Protein AF-A0AAW1PH83-F1 (afdb_monomer_lite)

Structure (mmCIF, N/CA/C/O backbone):
data_AF-A0AAW1PH83-F1
#
_entry.id   AF-A0AAW1PH83-F1
#
loop_
_atom_site.group_PDB
_atom_site.id
_atom_site.type_symbol
_atom_site.label_atom_id
_atom_site.label_alt_id
_atom_site.label_comp_id
_atom_site.label_asym_id
_atom_site.label_entity_id
_atom_site.label_seq_id
_atom_site.pdbx_PDB_ins_code
_atom_site.Cartn_x
_atom_site.Cartn_y
_atom_site.Cartn_z
_atom_site.occupancy
_atom_site.B_iso_or_equiv
_atom_site.auth_seq_id
_atom_site.auth_comp_id
_atom_site.auth_asym_id
_atom_site.auth_atom_id
_atom_site.pdbx_PDB_model_num
ATOM 1 N N . MET A 1 1 ? -11.876 -4.111 17.217 1.00 31.70 1 MET A N 1
ATOM 2 C CA . MET A 1 1 ? -12.664 -4.562 16.046 1.00 31.70 1 MET A CA 1
ATOM 3 C C . MET A 1 1 ? -11.714 -4.633 14.862 1.00 31.70 1 MET A C 1
ATOM 5 O O . MET A 1 1 ? -10.958 -3.683 14.723 1.00 31.70 1 MET A O 1
ATOM 9 N N . PRO A 1 2 ? -11.636 -5.720 14.074 1.00 40.84 2 PRO A N 1
ATOM 10 C CA . PRO A 1 2 ? -10.600 -5.810 13.055 1.00 40.84 2 PRO A CA 1
ATOM 11 C C . PRO A 1 2 ? -11.065 -5.085 11.788 1.00 40.84 2 PRO A C 1
ATOM 13 O O . PRO A 1 2 ? -11.956 -5.553 11.079 1.00 40.84 2 PRO A O 1
ATOM 16 N N . LEU A 1 3 ? -10.476 -3.920 11.525 1.00 35.22 3 LEU A N 1
ATOM 17 C CA . LEU A 1 3 ? -10.629 -3.194 10.269 1.00 35.22 3 LEU A CA 1
ATOM 18 C C . LEU A 1 3 ? -9.859 -3.942 9.166 1.00 35.22 3 LEU A C 1
ATOM 20 O O . LEU A 1 3 ? -8.637 -4.070 9.203 1.00 35.22 3 LEU A O 1
ATOM 24 N N . ALA A 1 4 ? -10.585 -4.487 8.189 1.00 40.12 4 ALA A N 1
ATOM 25 C CA . ALA A 1 4 ? -10.021 -5.216 7.057 1.00 40.12 4 ALA A CA 1
ATOM 26 C C . ALA A 1 4 ? -9.682 -4.246 5.909 1.00 40.12 4 ALA A C 1
ATOM 28 O O . ALA A 1 4 ? -10.500 -3.981 5.025 1.00 40.12 4 ALA A O 1
ATOM 29 N N . PHE A 1 5 ? -8.467 -3.701 5.918 1.00 38.78 5 PHE A N 1
ATOM 30 C CA . PHE A 1 5 ? -8.018 -2.689 4.956 1.00 38.78 5 PHE A CA 1
ATOM 31 C C . PHE A 1 5 ? -7.601 -3.270 3.599 1.00 38.78 5 PHE A C 1
ATOM 33 O O . PHE A 1 5 ? -6.440 -3.494 3.293 1.00 38.78 5 PHE A O 1
ATOM 40 N N . CYS A 1 6 ? -8.587 -3.509 2.744 1.00 42.34 6 CYS A N 1
ATOM 41 C CA . CYS A 1 6 ? -8.442 -4.264 1.505 1.00 42.34 6 CYS A CA 1
ATOM 42 C C . CYS A 1 6 ? -8.208 -3.407 0.245 1.00 42.34 6 CYS A C 1
ATOM 44 O O . CYS A 1 6 ? -9.109 -2.667 -0.134 1.00 42.34 6 CYS A O 1
ATOM 46 N N . CYS A 1 7 ? -7.159 -3.742 -0.528 1.00 44.72 7 CYS A N 1
ATOM 47 C CA . CYS A 1 7 ? -7.044 -3.633 -1.997 1.00 44.72 7 CYS A CA 1
ATOM 48 C C . CYS A 1 7 ? -6.077 -2.558 -2.515 1.00 44.72 7 CYS A C 1
ATOM 50 O O . CYS A 1 7 ? -6.494 -1.484 -2.946 1.00 44.72 7 CYS A O 1
ATOM 52 N N . MET A 1 8 ? -4.796 -2.918 -2.613 1.00 40.69 8 MET A N 1
ATOM 53 C CA . MET A 1 8 ? -3.846 -2.249 -3.500 1.00 40.69 8 MET A CA 1
ATOM 54 C C . MET A 1 8 ? -3.893 -2.910 -4.882 1.00 40.69 8 MET A C 1
ATOM 56 O O . MET A 1 8 ? -3.600 -4.097 -5.022 1.00 40.69 8 MET A O 1
ATOM 60 N N . LYS A 1 9 ? -4.349 -2.169 -5.895 1.00 50.31 9 LYS A N 1
ATOM 61 C CA . LYS A 1 9 ? -4.357 -2.624 -7.294 1.00 50.31 9 LYS A CA 1
ATOM 62 C C . LYS A 1 9 ? -3.019 -2.324 -7.951 1.00 50.31 9 LYS A C 1
ATOM 64 O O . LYS A 1 9 ? -2.739 -1.153 -8.186 1.00 50.31 9 LYS A O 1
ATOM 69 N N . LEU A 1 10 ? -2.210 -3.350 -8.211 1.00 50.41 10 LEU A N 1
ATOM 70 C CA . LEU A 1 10 ? -0.998 -3.224 -9.023 1.00 50.41 10 LEU A CA 1
ATOM 71 C C . LEU A 1 10 ? -1.292 -3.614 -10.487 1.00 50.41 10 LEU A C 1
ATOM 73 O O . LEU A 1 10 ? -2.325 -4.225 -10.760 1.00 50.41 10 LEU A O 1
ATOM 77 N N . TRP A 1 11 ? -0.449 -3.152 -11.412 1.00 52.69 11 TRP A N 1
ATOM 78 C CA . TRP A 1 11 ? -0.758 -2.975 -12.829 1.00 52.69 11 TRP A CA 1
ATOM 79 C C . TRP A 1 11 ? 0.134 -3.789 -13.747 1.00 52.69 11 TRP A C 1
ATOM 81 O O . TRP A 1 11 ? 1.320 -3.974 -13.489 1.00 52.69 11 TRP A O 1
ATOM 91 N N . ARG A 1 12 ? -0.406 -4.064 -14.933 1.00 41.78 12 ARG A N 1
ATOM 92 C CA . ARG A 1 12 ? 0.382 -4.259 -16.145 1.00 41.78 12 ARG A CA 1
ATOM 93 C C . ARG A 1 12 ? -0.234 -3.396 -17.250 1.00 41.78 12 ARG A C 1
ATOM 95 O O . ARG A 1 12 ? -1.194 -3.797 -17.898 1.00 41.78 12 ARG A O 1
ATOM 102 N N . THR A 1 13 ? 0.256 -2.170 -17.398 1.00 46.22 13 THR A N 1
ATOM 103 C CA . THR A 1 13 ? 0.082 -1.341 -18.603 1.00 46.22 13 THR A CA 1
ATOM 104 C C . THR A 1 13 ? 1.480 -1.108 -19.165 1.00 46.22 13 THR A C 1
ATOM 106 O O . THR A 1 13 ? 2.335 -0.692 -18.391 1.00 46.22 13 THR A O 1
ATOM 109 N N . PRO A 1 14 ? 1.739 -1.383 -20.454 1.00 51.47 14 PRO A N 1
ATOM 110 C CA . PRO A 1 14 ? 3.098 -1.428 -21.007 1.00 51.47 14 PRO A CA 1
ATOM 111 C C . PRO A 1 14 ? 3.855 -0.086 -20.985 1.00 51.47 14 PRO A C 1
ATOM 113 O O . PRO A 1 14 ? 5.053 -0.087 -21.225 1.00 51.47 14 PRO A O 1
ATOM 116 N N . ASP A 1 15 ? 3.174 1.026 -20.688 1.00 50.59 15 ASP A N 1
ATOM 117 C CA . ASP A 1 15 ? 3.699 2.391 -20.851 1.00 50.59 15 ASP A CA 1
ATOM 118 C C . ASP A 1 15 ? 3.920 3.153 -19.527 1.00 50.59 15 ASP A C 1
ATOM 120 O O . ASP A 1 15 ? 4.488 4.238 -19.507 1.00 50.59 15 ASP A O 1
ATOM 124 N N . LEU A 1 16 ? 3.454 2.612 -18.397 1.00 58.12 16 LEU A N 1
ATOM 125 C CA . LEU A 1 16 ? 3.484 3.302 -17.104 1.00 58.12 16 LEU A CA 1
ATOM 126 C C . LEU A 1 16 ? 4.138 2.402 -16.059 1.00 58.12 16 LEU A C 1
ATOM 128 O O . LEU A 1 16 ? 3.487 1.554 -15.445 1.00 58.12 16 LEU A O 1
ATOM 132 N N . ASP A 1 17 ? 5.443 2.595 -15.898 1.00 61.84 17 ASP A N 1
ATOM 133 C CA . ASP A 1 17 ? 6.256 1.890 -14.917 1.00 61.84 17 ASP A CA 1
ATOM 134 C C . ASP A 1 17 ? 6.101 2.556 -13.540 1.00 61.84 17 ASP A C 1
ATOM 136 O O . ASP A 1 17 ? 6.365 3.749 -13.372 1.00 61.84 17 ASP A O 1
ATOM 140 N N . PHE A 1 18 ? 5.649 1.795 -12.539 1.00 70.94 18 PHE A N 1
ATOM 141 C CA . PHE A 1 18 ? 5.498 2.266 -11.156 1.00 70.94 18 PHE A CA 1
ATOM 142 C C . PHE A 1 18 ? 6.430 1.489 -10.217 1.00 70.94 18 PHE A C 1
ATOM 144 O O . PHE A 1 18 ? 5.955 0.725 -9.364 1.00 70.94 18 PHE A O 1
ATOM 151 N N . PRO A 1 19 ? 7.757 1.689 -10.318 1.00 76.06 19 PRO A N 1
ATOM 152 C CA . PRO A 1 19 ? 8.742 0.874 -9.602 1.00 76.06 19 PRO A CA 1
ATOM 153 C C . PRO A 1 19 ? 8.596 0.983 -8.078 1.00 76.06 19 PRO A C 1
ATOM 155 O O . PRO A 1 19 ? 8.804 0.016 -7.341 1.00 76.06 19 PRO A O 1
ATOM 158 N N . HIS A 1 20 ? 8.172 2.150 -7.589 1.00 81.19 20 HIS A N 1
ATOM 159 C CA . HIS A 1 20 ? 7.927 2.412 -6.170 1.00 81.19 20 HIS A CA 1
ATOM 160 C C . HIS A 1 20 ? 6.769 1.573 -5.614 1.00 81.19 20 HIS A C 1
ATOM 162 O O . HIS A 1 20 ? 6.891 0.944 -4.561 1.00 81.19 20 HIS A O 1
ATOM 168 N N . ILE A 1 21 ? 5.661 1.517 -6.356 1.00 78.06 21 ILE A N 1
ATOM 169 C CA . ILE A 1 21 ? 4.440 0.820 -5.946 1.00 78.06 21 ILE A CA 1
ATOM 170 C C . ILE A 1 21 ? 4.643 -0.697 -6.048 1.00 78.06 21 ILE A C 1
ATOM 172 O O . ILE A 1 21 ? 4.222 -1.442 -5.163 1.00 78.06 21 ILE A O 1
ATOM 176 N N . GLU A 1 22 ? 5.351 -1.166 -7.080 1.00 77.56 22 GLU A N 1
ATOM 177 C CA . GLU A 1 22 ? 5.711 -2.580 -7.201 1.00 77.56 22 GLU A CA 1
ATOM 178 C C . GLU A 1 22 ? 6.625 -3.036 -6.059 1.00 77.56 22 GLU A C 1
ATOM 180 O O . GLU A 1 22 ? 6.379 -4.073 -5.434 1.00 77.56 22 GLU A O 1
ATOM 185 N N . THR A 1 23 ? 7.646 -2.237 -5.739 1.00 81.25 23 THR A N 1
ATOM 186 C CA . THR A 1 23 ? 8.560 -2.529 -4.630 1.00 81.25 23 THR A CA 1
ATOM 187 C C . THR A 1 23 ? 7.806 -2.612 -3.304 1.00 81.25 23 THR A C 1
ATOM 189 O O . THR A 1 23 ? 8.046 -3.537 -2.522 1.00 81.25 23 THR A O 1
ATOM 192 N N . PHE A 1 24 ? 6.858 -1.698 -3.073 1.00 82.38 24 PHE A N 1
ATOM 193 C CA . PHE A 1 24 ? 5.983 -1.729 -1.904 1.00 82.38 24 PHE A CA 1
ATOM 194 C C . PHE A 1 24 ? 5.175 -3.034 -1.840 1.00 82.38 24 PHE A C 1
ATOM 196 O O . PHE A 1 24 ? 5.219 -3.754 -0.840 1.00 82.38 24 PHE A O 1
ATOM 203 N N . VAL A 1 25 ? 4.485 -3.386 -2.928 1.00 79.31 25 VAL A N 1
ATOM 204 C CA . VAL A 1 25 ? 3.639 -4.586 -2.981 1.00 79.31 25 VAL A CA 1
ATOM 205 C C . VAL A 1 25 ? 4.448 -5.870 -2.785 1.00 79.31 25 VAL A C 1
ATOM 207 O O . VAL A 1 25 ? 4.010 -6.774 -2.078 1.00 79.31 25 VAL A O 1
ATOM 210 N N . ARG A 1 26 ? 5.654 -5.963 -3.353 1.00 78.25 26 ARG A N 1
ATOM 211 C CA . ARG A 1 26 ? 6.506 -7.152 -3.201 1.00 78.25 26 ARG A CA 1
ATOM 212 C C . ARG A 1 26 ? 7.099 -7.299 -1.801 1.00 78.25 26 ARG A C 1
ATOM 214 O O . ARG A 1 26 ? 7.153 -8.419 -1.292 1.00 78.25 26 ARG A O 1
ATOM 221 N N . LYS A 1 27 ? 7.591 -6.204 -1.210 1.00 80.56 27 LYS A N 1
ATOM 222 C CA . LYS A 1 27 ? 8.379 -6.246 0.035 1.00 80.56 27 LYS A CA 1
ATOM 223 C C . LYS A 1 27 ? 7.542 -6.036 1.293 1.00 80.56 27 LYS A C 1
ATOM 225 O O . LYS A 1 27 ? 7.768 -6.726 2.277 1.00 80.56 27 LYS A O 1
ATOM 230 N N . LYS A 1 28 ? 6.609 -5.085 1.265 1.00 74.94 28 LYS A N 1
ATOM 231 C CA . LYS A 1 28 ? 5.930 -4.554 2.458 1.00 74.94 28 LYS A CA 1
ATOM 232 C C . LYS A 1 28 ? 4.492 -5.037 2.585 1.00 74.94 28 LYS A C 1
ATOM 234 O O . LYS A 1 28 ? 4.020 -5.234 3.697 1.00 74.94 28 LYS A O 1
ATOM 239 N N . ALA A 1 29 ? 3.797 -5.305 1.476 1.00 74.25 29 ALA A N 1
ATOM 240 C CA . ALA A 1 29 ? 2.381 -5.677 1.547 1.00 74.25 29 ALA A CA 1
ATOM 241 C C . ALA A 1 29 ? 2.101 -6.978 2.322 1.00 74.25 29 ALA A C 1
ATOM 243 O O . ALA A 1 29 ? 0.993 -7.157 2.816 1.00 74.25 29 ALA A O 1
ATOM 244 N N . LYS A 1 30 ? 3.095 -7.866 2.456 1.00 74.94 30 LYS A N 1
ATOM 245 C CA . LYS A 1 30 ? 2.987 -9.095 3.260 1.00 74.94 30 LYS A CA 1
ATOM 246 C C . LYS A 1 30 ? 2.960 -8.842 4.771 1.00 74.94 30 LYS A C 1
ATOM 248 O O . LYS A 1 30 ? 2.488 -9.705 5.503 1.00 74.94 30 LYS A O 1
ATOM 253 N N . ASP A 1 31 ? 3.472 -7.700 5.220 1.00 79.12 31 ASP A N 1
ATOM 254 C CA . ASP A 1 31 ? 3.613 -7.368 6.642 1.00 79.12 31 ASP A CA 1
ATOM 255 C C . ASP A 1 31 ? 2.294 -6.845 7.242 1.00 79.12 31 ASP A C 1
ATOM 257 O O . ASP A 1 31 ? 1.979 -7.058 8.412 1.00 79.12 31 ASP A O 1
ATOM 261 N N . TYR A 1 32 ? 1.455 -6.226 6.409 1.00 76.38 32 TYR A N 1
ATOM 262 C CA . TYR A 1 32 ? 0.194 -5.631 6.837 1.00 76.38 32 TYR A CA 1
ATOM 263 C C . TYR A 1 32 ? -0.935 -6.670 6.918 1.00 76.38 32 TYR A C 1
ATOM 265 O O . TYR A 1 32 ? -1.558 -7.032 5.914 1.00 76.38 32 TYR A O 1
ATOM 273 N N . LYS A 1 33 ? -1.267 -7.107 8.140 1.00 70.19 33 LYS A N 1
ATOM 274 C CA . LYS A 1 33 ? -2.450 -7.942 8.415 1.00 70.19 33 LYS A CA 1
ATOM 275 C C . LYS A 1 33 ? -3.733 -7.149 8.147 1.00 70.19 33 LYS A C 1
ATOM 277 O O . LYS A 1 33 ? -4.181 -6.375 8.981 1.00 70.19 33 LYS A O 1
ATOM 282 N N . GLY A 1 34 ? -4.317 -7.355 6.972 1.00 72.38 34 GLY A N 1
ATOM 283 C CA . GLY A 1 34 ? -5.527 -6.661 6.517 1.00 72.38 34 GLY A CA 1
ATOM 284 C C . GLY A 1 34 ? -5.406 -6.148 5.088 1.00 72.38 34 GLY A C 1
ATOM 285 O O . GLY A 1 34 ? -6.426 -6.010 4.416 1.00 72.38 34 GLY A O 1
ATOM 286 N N . LEU A 1 35 ? -4.174 -5.972 4.594 1.00 79.38 35 LEU A N 1
ATOM 287 C CA . LEU A 1 35 ? -3.908 -5.531 3.234 1.00 79.38 35 LEU A CA 1
ATOM 288 C C . LEU A 1 35 ? -4.108 -6.670 2.235 1.00 79.38 35 LEU A C 1
ATOM 290 O O . LEU A 1 35 ? -3.376 -7.653 2.201 1.00 79.38 35 LEU A O 1
ATOM 294 N N . THR A 1 36 ? -5.109 -6.518 1.374 1.00 75.69 36 THR A N 1
ATOM 295 C CA . THR A 1 36 ? -5.262 -7.367 0.185 1.00 75.69 36 THR A CA 1
ATOM 296 C C . THR A 1 36 ? -4.654 -6.656 -1.014 1.00 75.69 36 THR A C 1
ATOM 298 O O . THR A 1 36 ? -4.895 -5.468 -1.203 1.00 75.69 36 THR A O 1
ATOM 301 N N . VAL A 1 37 ? -3.919 -7.367 -1.860 1.00 77.88 37 VAL A N 1
ATOM 302 C CA . VAL A 1 37 ? -3.440 -6.849 -3.148 1.00 77.88 37 VAL A CA 1
ATOM 303 C C . VAL A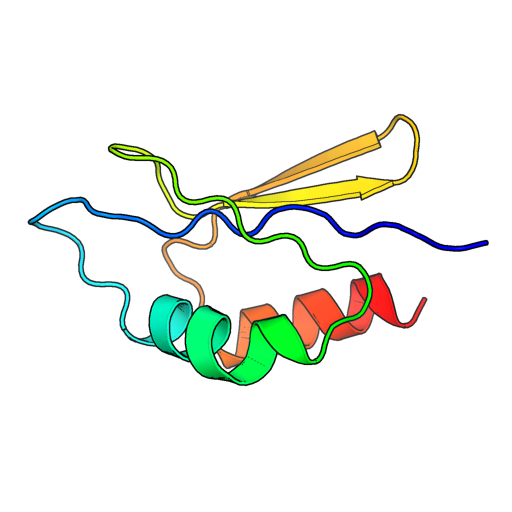 1 37 ? -4.225 -7.553 -4.249 1.00 77.88 37 VAL A C 1
ATOM 305 O O . VAL A 1 37 ? -4.334 -8.776 -4.233 1.00 77.88 37 VAL A O 1
ATOM 308 N N . ILE A 1 38 ? -4.814 -6.797 -5.178 1.00 73.88 38 ILE A N 1
ATOM 309 C CA . ILE A 1 38 ? -5.591 -7.358 -6.294 1.00 73.88 38 ILE A CA 1
ATOM 310 C C . ILE A 1 38 ? -5.036 -6.81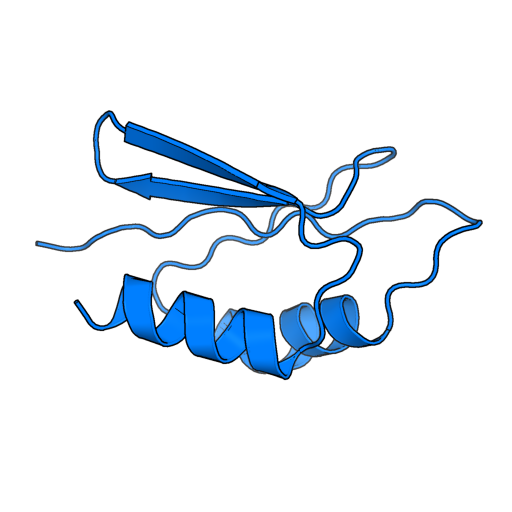4 -7.598 1.00 73.88 38 ILE A C 1
ATOM 312 O O . ILE A 1 38 ? -5.257 -5.652 -7.915 1.00 73.88 38 ILE A O 1
ATOM 316 N N . ASP A 1 39 ? -4.386 -7.657 -8.385 1.00 67.56 39 ASP A N 1
ATOM 317 C CA . ASP A 1 39 ? -3.948 -7.275 -9.724 1.00 67.56 39 ASP A CA 1
ATOM 318 C C . ASP A 1 39 ? -5.156 -7.134 -10.666 1.00 67.56 39 ASP A C 1
ATOM 320 O O . ASP A 1 39 ? -6.054 -7.984 -10.692 1.00 67.56 39 ASP A O 1
ATOM 324 N N . ARG A 1 40 ? -5.228 -6.018 -11.401 1.00 66.62 40 ARG A N 1
ATOM 325 C CA . ARG A 1 40 ? -6.198 -5.849 -12.492 1.00 66.62 40 ARG A CA 1
ATOM 326 C C . ARG A 1 40 ? -5.529 -5.216 -13.697 1.00 66.62 40 ARG A C 1
ATOM 328 O O . ARG A 1 40 ? -5.061 -4.081 -13.639 1.00 66.62 40 ARG A O 1
ATOM 335 N N . PHE A 1 41 ? -5.616 -5.919 -14.816 1.00 61.38 41 PHE A N 1
ATOM 336 C CA . PHE A 1 41 ? -5.151 -5.433 -16.103 1.00 61.38 41 PHE A CA 1
ATOM 337 C C . PHE A 1 41 ? -5.924 -4.176 -16.552 1.00 61.38 41 PHE A C 1
ATOM 339 O O . PHE A 1 41 ? -7.149 -4.114 -16.419 1.00 61.38 41 PHE A O 1
ATOM 346 N N . GLY A 1 42 ? -5.207 -3.166 -17.061 1.00 66.81 42 GLY A N 1
ATOM 347 C CA . GLY A 1 42 ? -5.792 -1.934 -17.615 1.00 66.81 42 GLY A CA 1
ATOM 348 C C . GLY A 1 42 ? -6.344 -0.921 -16.599 1.00 66.81 42 GLY A C 1
ATOM 349 O O . GLY A 1 42 ? -7.148 -0.066 -16.968 1.00 66.81 42 GLY A O 1
ATOM 350 N N . ALA A 1 43 ? -5.966 -1.000 -15.318 1.00 66.94 43 ALA A N 1
ATOM 351 C CA . ALA A 1 43 ? -6.515 -0.139 -14.269 1.00 66.94 43 ALA A CA 1
ATOM 352 C C . ALA A 1 43 ? -5.444 0.620 -13.474 1.00 66.94 43 ALA A C 1
ATOM 354 O O . ALA A 1 43 ? -4.573 -0.011 -12.896 1.00 66.94 43 ALA A O 1
ATOM 355 N N . LEU A 1 44 ? -5.631 1.943 -13.328 1.00 71.62 44 LEU A N 1
ATOM 356 C CA . LEU A 1 44 ? -4.794 2.821 -12.490 1.00 71.62 44 LEU A CA 1
ATOM 357 C C . LEU A 1 44 ? -4.651 2.356 -11.030 1.00 71.62 44 LEU A C 1
ATOM 359 O O . LEU A 1 44 ? -5.616 1.762 -10.511 1.00 71.62 44 LEU A O 1
ATOM 363 N N . PRO A 1 45 ? -3.514 2.650 -10.351 1.00 77.00 45 PRO A N 1
ATOM 364 C CA . PRO A 1 45 ? -3.200 2.057 -9.072 1.00 77.00 45 PRO A CA 1
ATOM 365 C C . PRO A 1 45 ? -4.083 2.766 -8.078 1.00 77.00 45 PRO A C 1
ATOM 367 O O . PRO A 1 45 ? -4.128 3.997 -7.963 1.00 77.00 45 PRO A O 1
ATOM 370 N N . ARG A 1 46 ? -4.833 1.981 -7.347 1.00 83.12 46 ARG A N 1
ATOM 371 C CA . ARG A 1 46 ? -5.767 2.563 -6.413 1.00 83.12 46 ARG A CA 1
ATOM 372 C C . ARG A 1 46 ? -5.729 1.774 -5.143 1.00 83.12 46 ARG A C 1
ATOM 374 O O . ARG A 1 46 ? -5.750 0.542 -5.181 1.00 83.12 46 ARG A O 1
ATOM 381 N N . LEU A 1 47 ? -5.667 2.526 -4.059 1.00 84.31 47 LEU A N 1
ATOM 382 C CA . LEU A 1 47 ? -5.980 2.032 -2.742 1.00 84.31 47 LEU A CA 1
ATOM 383 C C . LEU A 1 47 ? -7.483 2.143 -2.587 1.00 84.31 47 LEU A C 1
ATOM 385 O O . LEU A 1 47 ? -8.087 3.183 -2.852 1.00 84.31 47 LEU A O 1
ATOM 389 N N . VAL A 1 48 ? -8.093 1.033 -2.216 1.00 81.81 48 VAL A N 1
ATOM 390 C CA . VAL A 1 48 ? -9.464 1.030 -1.735 1.00 81.81 48 VAL A CA 1
ATOM 391 C C . VAL A 1 48 ? -9.365 0.810 -0.235 1.00 81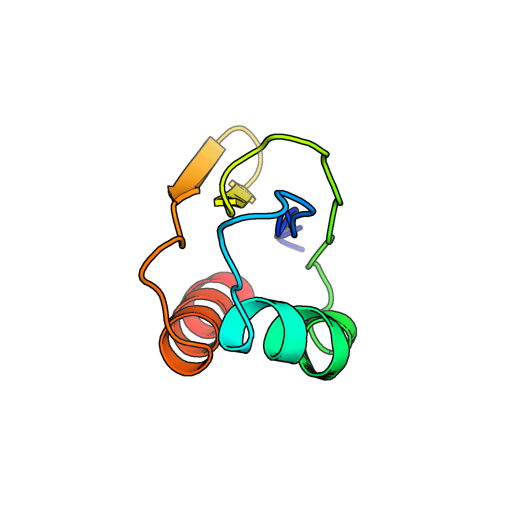.81 48 VAL A C 1
ATOM 393 O O . VAL A 1 48 ? -8.660 -0.090 0.200 1.00 81.81 48 VAL A O 1
ATOM 396 N N . LEU A 1 49 ? -10.031 1.631 0.561 1.00 80.81 49 LEU A N 1
ATOM 397 C CA . LEU A 1 49 ? -10.209 1.358 1.980 1.00 80.81 49 LEU A CA 1
ATOM 398 C C . LEU A 1 49 ? -11.640 0.876 2.165 1.00 80.81 49 LEU A C 1
ATOM 400 O O . LEU A 1 49 ? -12.572 1.449 1.600 1.00 80.81 49 LEU A O 1
ATOM 404 N N . LYS A 1 50 ? -11.805 -0.221 2.901 1.00 77.81 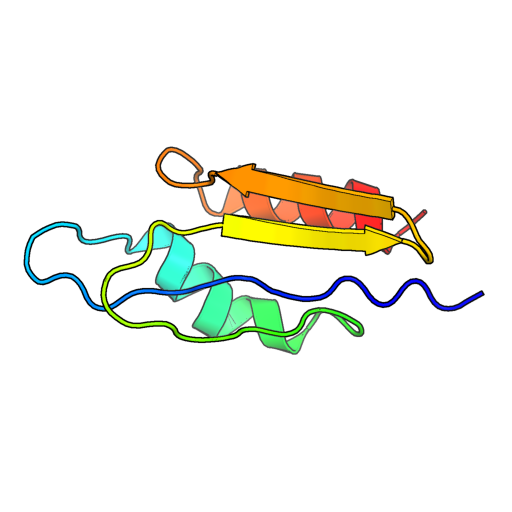50 LYS A N 1
ATOM 405 C CA . LYS A 1 50 ? -13.114 -0.770 3.254 1.00 77.81 50 LYS A CA 1
ATOM 406 C C . LYS A 1 50 ? -13.255 -0.729 4.768 1.00 77.81 50 LYS A C 1
ATOM 408 O O . LYS A 1 50 ? -12.702 -1.581 5.455 1.00 77.81 50 LYS A O 1
ATOM 413 N N . ALA A 1 51 ? -14.004 0.244 5.267 1.00 76.94 51 ALA A N 1
ATOM 414 C CA . ALA A 1 51 ? -14.348 0.364 6.676 1.00 76.94 51 ALA A CA 1
ATOM 415 C C . ALA A 1 51 ? -15.853 0.094 6.823 1.00 76.94 51 ALA A C 1
ATOM 417 O O . ALA A 1 51 ? -16.684 0.991 6.735 1.00 76.94 51 ALA A O 1
ATOM 418 N N . GLY A 1 52 ? -16.233 -1.179 6.966 1.00 74.75 52 GLY A N 1
ATOM 419 C CA . GLY A 1 52 ? -17.645 -1.568 7.063 1.00 74.75 52 GLY A CA 1
ATOM 420 C C . GLY A 1 52 ? -18.439 -1.271 5.781 1.00 74.75 52 GLY A C 1
ATOM 421 O O . GLY A 1 52 ? -18.241 -1.944 4.768 1.00 74.75 52 GLY A O 1
ATOM 422 N N . LYS A 1 53 ? -19.365 -0.300 5.840 1.00 70.81 53 LYS A N 1
ATOM 423 C CA . LYS A 1 53 ? -20.166 0.158 4.685 1.00 70.81 53 LYS A CA 1
ATOM 424 C C . LYS A 1 53 ? -19.458 1.225 3.850 1.00 70.81 53 LYS A C 1
ATOM 426 O O . LYS A 1 53 ? -19.808 1.393 2.682 1.00 70.81 53 LYS A O 1
ATOM 431 N N . ASP A 1 54 ? -18.467 1.897 4.420 1.00 73.69 54 ASP A N 1
ATOM 432 C CA . ASP A 1 54 ? -17.763 2.987 3.769 1.00 73.69 54 ASP A CA 1
ATOM 433 C C . ASP A 1 54 ? -16.623 2.452 2.909 1.00 73.69 54 ASP A C 1
ATOM 435 O O . ASP A 1 54 ? -15.841 1.572 3.299 1.00 73.69 54 ASP A O 1
ATOM 439 N N . ARG A 1 55 ? -16.569 2.970 1.681 1.00 79.69 55 ARG A N 1
ATOM 440 C CA . ARG A 1 55 ? -15.580 2.586 0.684 1.00 79.69 55 ARG A CA 1
ATOM 441 C C . ARG A 1 55 ? -14.927 3.824 0.102 1.00 79.69 55 ARG A C 1
ATOM 443 O O . ARG A 1 55 ? -15.443 4.421 -0.839 1.00 79.69 55 ARG A O 1
ATOM 450 N N . GLU A 1 56 ? -13.741 4.137 0.591 1.00 81.81 56 GLU A N 1
ATOM 451 C CA . GLU A 1 56 ? -12.906 5.172 -0.005 1.00 81.81 56 GLU A CA 1
ATOM 452 C C . GLU A 1 56 ? -12.033 4.580 -1.105 1.00 81.81 56 GLU A C 1
ATOM 454 O O . GLU A 1 56 ? -11.531 3.461 -1.003 1.00 81.81 56 GLU A O 1
ATOM 459 N N . THR A 1 57 ? -11.889 5.308 -2.210 1.00 82.69 57 THR A N 1
ATOM 460 C CA . THR A 1 57 ? -10.999 4.927 -3.309 1.00 82.69 57 THR A CA 1
ATOM 461 C C . THR A 1 57 ? -10.084 6.094 -3.618 1.00 82.69 57 THR A C 1
ATOM 463 O O . THR A 1 57 ? -10.540 7.137 -4.076 1.00 82.69 57 THR A O 1
ATOM 466 N N . ILE A 1 58 ? -8.790 5.886 -3.412 1.00 84.50 58 ILE A N 1
ATOM 467 C CA . ILE A 1 58 ? -7.754 6.893 -3.601 1.00 84.50 58 ILE A CA 1
ATOM 468 C C . ILE A 1 58 ? -6.845 6.425 -4.730 1.00 84.50 58 ILE A C 1
ATOM 470 O O . ILE A 1 58 ? -6.419 5.267 -4.778 1.00 84.50 58 ILE A O 1
ATOM 474 N N . ARG A 1 59 ? -6.579 7.324 -5.677 1.00 83.19 59 ARG A N 1
ATOM 475 C CA . ARG A 1 59 ? -5.600 7.097 -6.741 1.00 83.19 59 ARG A CA 1
ATOM 476 C C . ARG A 1 59 ? -4.209 7.397 -6.205 1.00 83.19 59 ARG A C 1
ATOM 478 O O . A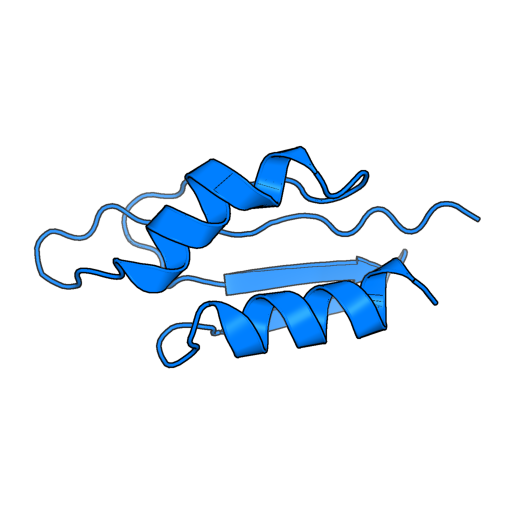RG A 1 59 ? -3.993 8.454 -5.624 1.00 83.19 59 ARG A O 1
ATOM 485 N N . ILE A 1 60 ? -3.288 6.469 -6.426 1.00 82.12 60 ILE A N 1
ATOM 486 C CA . ILE A 1 60 ? -1.908 6.560 -5.938 1.00 82.12 60 ILE A CA 1
ATOM 487 C C . ILE A 1 60 ? -0.905 6.626 -7.100 1.00 82.12 60 ILE A C 1
ATOM 489 O O . ILE A 1 60 ? 0.249 6.244 -6.947 1.00 82.12 60 ILE A O 1
ATOM 493 N N . ASP A 1 61 ? -1.336 7.083 -8.282 1.00 77.06 61 ASP A N 1
ATOM 494 C CA . ASP A 1 61 ? -0.499 7.132 -9.493 1.00 77.06 61 ASP A CA 1
ATOM 495 C C . ASP A 1 61 ? 0.741 8.018 -9.323 1.00 77.06 61 ASP A C 1
ATOM 497 O O . ASP A 1 61 ? 1.786 7.729 -9.895 1.00 77.06 61 ASP A O 1
ATOM 501 N N . LYS A 1 62 ? 0.647 9.051 -8.481 1.00 81.00 62 LYS A N 1
ATOM 502 C CA . LYS A 1 62 ? 1.746 9.977 -8.163 1.00 81.00 62 LYS A CA 1
ATOM 503 C C . LYS A 1 62 ? 2.389 9.727 -6.801 1.00 81.00 62 LYS A C 1
ATOM 505 O O . LYS A 1 62 ? 3.152 10.565 -6.326 1.00 81.00 62 LYS A O 1
ATOM 510 N N . TRP A 1 63 ? 2.042 8.637 -6.120 1.00 82.81 63 TRP A N 1
ATOM 511 C CA . TRP A 1 63 ? 2.527 8.401 -4.762 1.00 82.81 63 TRP A CA 1
ATOM 512 C C . TRP A 1 63 ? 3.873 7.684 -4.772 1.00 82.81 63 TRP A C 1
ATOM 514 O O . TRP A 1 63 ? 4.120 6.776 -5.565 1.00 82.81 63 TRP A O 1
ATOM 524 N N . LYS A 1 64 ? 4.733 8.087 -3.837 1.00 84.88 64 LYS A N 1
ATOM 525 C CA . LYS A 1 64 ? 5.961 7.366 -3.503 1.00 84.88 64 LYS A CA 1
ATOM 526 C C . LYS A 1 64 ? 5.655 6.254 -2.503 1.00 84.88 64 LYS A C 1
ATOM 528 O O . LYS A 1 64 ? 4.635 6.297 -1.817 1.00 84.88 64 LYS A O 1
ATOM 533 N N . THR A 1 65 ? 6.572 5.294 -2.394 1.00 83.12 65 THR A N 1
ATOM 534 C CA . THR A 1 65 ? 6.515 4.195 -1.415 1.00 83.12 65 THR A CA 1
ATOM 535 C C . THR A 1 65 ? 6.257 4.715 0.002 1.00 83.12 65 THR A C 1
ATOM 537 O O . THR A 1 65 ? 5.399 4.188 0.698 1.00 83.12 65 THR A O 1
ATOM 540 N N . GLU A 1 66 ? 6.930 5.803 0.380 1.00 85.75 66 GLU A N 1
ATOM 541 C CA . GLU A 1 66 ? 6.853 6.417 1.712 1.00 85.75 66 GLU A CA 1
ATOM 542 C C . GLU A 1 66 ? 5.443 6.933 2.034 1.00 85.75 66 GLU A C 1
ATOM 544 O O . GLU A 1 66 ? 4.874 6.562 3.052 1.00 85.75 66 GLU A O 1
ATOM 549 N N . HIS A 1 67 ? 4.818 7.687 1.121 1.00 85.00 67 HIS A N 1
ATOM 550 C CA . HIS A 1 67 ? 3.442 8.168 1.312 1.00 85.00 67 HIS A CA 1
ATOM 551 C C . HIS A 1 67 ? 2.428 7.030 1.451 1.00 85.00 67 HIS A C 1
ATOM 553 O O . HIS A 1 67 ? 1.458 7.148 2.195 1.00 85.00 67 HIS A O 1
ATOM 559 N N . ILE A 1 68 ? 2.626 5.930 0.718 1.00 83.12 68 ILE A N 1
ATOM 560 C CA . ILE A 1 68 ? 1.764 4.749 0.830 1.00 83.12 68 ILE A CA 1
ATOM 561 C C . ILE A 1 68 ? 1.907 4.137 2.226 1.00 83.12 68 ILE A C 1
ATOM 563 O O . ILE A 1 68 ? 0.904 3.764 2.830 1.00 83.12 68 ILE A O 1
ATOM 567 N N . GLU A 1 69 ? 3.136 4.038 2.732 1.00 84.00 69 GLU A N 1
ATOM 568 C CA . GLU A 1 69 ? 3.428 3.497 4.060 1.00 84.00 69 GLU A CA 1
ATOM 569 C C . GLU A 1 69 ? 2.828 4.347 5.174 1.00 84.00 69 GLU A C 1
ATOM 571 O O . GLU A 1 69 ? 2.108 3.800 6.006 1.00 84.00 69 GLU A O 1
ATOM 576 N N . GLU A 1 70 ? 3.059 5.661 5.161 1.00 85.56 70 GLU A N 1
ATOM 577 C CA . GLU A 1 70 ? 2.503 6.575 6.165 1.00 85.56 70 GLU A CA 1
ATOM 578 C C . GLU A 1 70 ? 0.973 6.526 6.174 1.00 85.56 70 GLU A C 1
ATOM 580 O O . GLU A 1 70 ? 0.352 6.402 7.228 1.00 85.56 70 GLU A O 1
ATOM 585 N N . PHE A 1 71 ? 0.357 6.532 4.989 1.00 84.38 71 PHE A N 1
ATOM 586 C CA . PHE A 1 71 ? -1.094 6.463 4.861 1.00 84.38 71 PHE A CA 1
ATOM 587 C C . PHE A 1 71 ? -1.668 5.135 5.371 1.00 84.38 71 PHE A C 1
ATOM 589 O O . PHE A 1 71 ? -2.707 5.107 6.030 1.00 84.38 71 PHE A O 1
ATOM 596 N N . LEU A 1 72 ? -1.001 4.019 5.069 1.00 80.00 72 LEU A N 1
ATOM 597 C CA . LEU A 1 72 ? -1.416 2.711 5.563 1.00 80.00 72 LEU A CA 1
ATOM 598 C C . LEU A 1 72 ? -1.204 2.591 7.069 1.00 80.00 72 LEU A C 1
ATOM 600 O O . LEU A 1 72 ? -2.068 2.029 7.730 1.00 80.00 72 LEU A O 1
ATOM 604 N N . GLN A 1 73 ? -0.109 3.120 7.617 1.00 81.00 73 GLN A N 1
ATOM 605 C CA . GLN A 1 73 ? 0.136 3.133 9.058 1.00 81.00 73 GLN A CA 1
ATOM 606 C C . GLN A 1 73 ? -0.928 3.944 9.799 1.00 81.00 73 GLN A C 1
ATOM 608 O O . GLN A 1 73 ? -1.523 3.410 10.729 1.00 81.00 73 GLN A O 1
ATOM 613 N N . ASP A 1 74 ? -1.230 5.163 9.348 1.00 81.94 74 ASP A N 1
ATOM 614 C CA . ASP A 1 74 ? -2.286 6.010 9.925 1.00 81.94 74 ASP A CA 1
ATOM 615 C C . ASP A 1 74 ? -3.639 5.289 9.968 1.00 81.94 74 ASP A C 1
ATOM 617 O O . ASP A 1 74 ? -4.356 5.340 10.964 1.00 81.94 74 ASP A O 1
ATOM 621 N N . LYS A 1 75 ? -3.977 4.565 8.896 1.00 76.25 75 LYS A N 1
ATOM 622 C CA . LYS A 1 75 ? -5.286 3.920 8.758 1.00 76.25 75 LYS A CA 1
ATOM 623 C C . LYS A 1 75 ? -5.374 2.549 9.432 1.00 76.25 75 LYS A C 1
ATOM 625 O O . LYS A 1 75 ? -6.439 2.216 9.931 1.00 76.25 75 LYS A O 1
ATOM 630 N N . LEU A 1 76 ? -4.302 1.752 9.448 1.00 69.44 76 LEU A N 1
ATOM 631 C CA . LEU A 1 76 ? -4.289 0.392 10.017 1.00 69.44 76 LEU A CA 1
ATOM 632 C C . LEU A 1 76 ? -4.013 0.344 11.525 1.00 69.44 76 LEU A C 1
ATOM 634 O O . LEU A 1 76 ? -4.400 -0.634 12.162 1.00 69.44 76 LEU A O 1
ATOM 638 N N . LEU A 1 77 ? -3.301 1.330 12.081 1.00 61.09 77 LEU A N 1
ATOM 639 C CA . LEU A 1 77 ? -2.961 1.378 13.511 1.00 61.09 77 LEU A CA 1
ATOM 640 C C . LEU A 1 77 ? -4.015 2.097 14.370 1.00 61.09 77 LEU A C 1
ATOM 642 O O . LEU A 1 77 ? -3.838 2.152 15.587 1.00 61.09 77 LEU A O 1
ATOM 646 N N . HIS A 1 78 ? -5.086 2.623 13.766 1.00 45.94 78 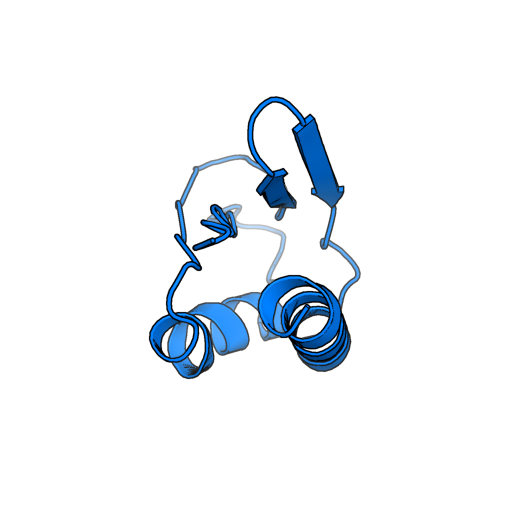HIS A N 1
ATOM 647 C CA . HIS A 1 78 ? -6.198 3.275 14.464 1.00 45.94 78 HIS A CA 1
ATOM 648 C C . HIS A 1 78 ? -7.430 2.369 14.582 1.00 45.94 78 HIS A C 1
ATOM 650 O O . HIS A 1 78 ? -7.743 1.650 13.605 1.00 45.94 78 HIS A O 1
#

InterPro domains:
  IPR014912 Selenoprotein F/M domain [PF08806] (17-76)
  IPR036249 Thioredoxin-like superfamily [SSF52833] (18-77)
  IPR038219 Selenoprotein F/M, thioredoxin-like domain superfamily [G3DSA:3.40.30.50] (3-76)
  IPR039992 Selenoprotein F/M [PTHR13077] (18-76)

Radius of gyration: 12.11 Å; chains: 1; bounding box: 29×19×37 Å

Organism: NCBI:txid41462

Sequence (78 aa):
MPLAFCCMKLWRTPDLDFPHIETFVRKKAKDYKGLTVIDRFGALPRLVLKAGKDRETIRIDKWKTEHIEEFLQDKLLH

pLDDT: mean 70.27, std 14.84, range [31.7, 85.75]

Foldseek 3Di:
DQFQQEEWEDEDDPPQDDPQSVCCVVPPQVVQPRYYYDYDYPDATWGWGDGDPDIDIDGCSPPGNVVVVVVCCVVRVD

Secondary structure (DSSP, 8-state):
-----EEE-----TT---HHHHHHHHHTTTTSTT-EE---TT---EEEEEETTEEEEEE-TT--HHHHHHHHHHHH--